Protein AF-A0A1Z2SK55-F1 (afdb_monomer)

Sequence (100 aa):
MHPTVIFIRKILKNKGLSYAQLATLSGIDESKIKRVLSGRQSMTLEMRDQIMVVLGVAEMTQADHLNNAEYLTLWHQMPPNLKQVVLSLMTTIKFETQRS

Radius of gyration: 18.13 Å; Cα contacts (8 Å, |Δi|>4): 43; chains: 1; bounding box: 30×41×42 Å

Organism: Vibrio gazogenes (NCBI:txid687)

Mean predicted aligned error: 11.42 Å

Structure (mmCIF, N/CA/C/O backbone):
data_AF-A0A1Z2SK55-F1
#
_entry.id   AF-A0A1Z2SK55-F1
#
loop_
_atom_site.group_PDB
_atom_site.id
_atom_site.type_symbol
_atom_site.label_atom_id
_atom_site.label_alt_id
_atom_site.label_comp_id
_atom_site.label_asym_id
_atom_site.label_entity_id
_atom_site.label_seq_id
_atom_site.pdbx_PDB_ins_code
_atom_site.Cartn_x
_atom_site.Cartn_y
_atom_site.Cartn_z
_atom_site.occupancy
_atom_site.B_iso_or_equiv
_atom_site.auth_seq_id
_atom_site.auth_comp_id
_atom_site.auth_asym_id
_atom_site.auth_atom_id
_atom_site.pdbx_PDB_model_num
ATOM 1 N N . MET A 1 1 ? 12.905 -7.753 3.590 1.00 63.69 1 MET A N 1
ATOM 2 C CA . MET A 1 1 ? 11.449 -7.608 3.820 1.00 63.69 1 MET A CA 1
ATOM 3 C C . MET A 1 1 ? 10.797 -7.293 2.479 1.00 63.69 1 MET A C 1
ATOM 5 O O . MET A 1 1 ? 11.317 -6.430 1.788 1.00 63.69 1 MET A O 1
ATOM 9 N N . HIS A 1 2 ? 9.751 -8.017 2.070 1.00 76.44 2 HIS A N 1
ATOM 10 C CA . HIS A 1 2 ? 9.208 -7.909 0.707 1.00 76.44 2 HIS A CA 1
ATOM 11 C C . HIS A 1 2 ? 8.575 -6.520 0.446 1.00 76.44 2 HIS A C 1
ATOM 13 O O . HIS A 1 2 ? 7.872 -6.025 1.335 1.00 76.44 2 HIS A O 1
ATOM 19 N N . PRO A 1 3 ? 8.763 -5.903 -0.741 1.00 79.56 3 PRO A N 1
ATOM 20 C CA . PRO A 1 3 ? 8.254 -4.562 -1.064 1.00 79.56 3 PRO A CA 1
ATOM 21 C C . PRO A 1 3 ? 6.756 -4.373 -0.793 1.00 79.56 3 PRO A C 1
ATOM 23 O O . PRO A 1 3 ? 6.346 -3.378 -0.201 1.00 79.56 3 PRO A O 1
ATOM 26 N N . THR A 1 4 ? 5.938 -5.376 -1.118 1.00 84.12 4 THR A N 1
ATOM 27 C CA . THR A 1 4 ? 4.489 -5.377 -0.846 1.00 84.12 4 THR A CA 1
ATOM 28 C C . THR A 1 4 ? 4.159 -5.177 0.632 1.00 84.12 4 THR A C 1
ATOM 30 O O . THR A 1 4 ? 3.215 -4.474 0.972 1.00 84.12 4 THR A O 1
ATOM 33 N N . VAL A 1 5 ? 4.952 -5.755 1.536 1.00 87.19 5 VAL A N 1
ATOM 34 C CA . VAL A 1 5 ? 4.717 -5.624 2.977 1.00 87.19 5 VAL A CA 1
ATOM 35 C C . VAL A 1 5 ? 5.020 -4.198 3.441 1.00 87.19 5 VAL A C 1
ATOM 37 O O . VAL A 1 5 ? 4.298 -3.648 4.270 1.00 87.19 5 VAL A O 1
ATOM 40 N N . ILE A 1 6 ? 6.068 -3.579 2.888 1.00 87.19 6 ILE A N 1
ATOM 41 C CA . ILE A 1 6 ? 6.417 -2.176 3.159 1.00 87.19 6 ILE A CA 1
ATOM 42 C C . ILE A 1 6 ? 5.282 -1.264 2.683 1.00 87.19 6 ILE A C 1
ATOM 44 O O . ILE A 1 6 ? 4.846 -0.380 3.420 1.00 87.19 6 ILE A O 1
ATOM 48 N N . PHE A 1 7 ? 4.765 -1.527 1.485 1.00 85.38 7 PHE A N 1
ATOM 49 C CA . PHE A 1 7 ? 3.644 -0.799 0.904 1.00 85.38 7 PHE A CA 1
ATOM 50 C C . PHE A 1 7 ? 2.370 -0.905 1.753 1.00 85.38 7 PHE A C 1
ATOM 52 O O . PHE A 1 7 ? 1.799 0.120 2.123 1.00 85.38 7 PHE A O 1
ATOM 59 N N . ILE A 1 8 ? 1.978 -2.118 2.162 1.00 88.81 8 ILE A N 1
ATOM 60 C CA . ILE A 1 8 ? 0.813 -2.325 3.036 1.00 88.81 8 ILE A CA 1
ATOM 61 C C . ILE A 1 8 ? 0.976 -1.547 4.348 1.00 88.81 8 ILE A C 1
ATOM 63 O O . ILE A 1 8 ? 0.058 -0.839 4.760 1.00 88.81 8 ILE A O 1
ATOM 67 N N . ARG A 1 9 ? 2.156 -1.592 4.988 1.00 89.62 9 ARG A N 1
ATOM 68 C CA . ARG A 1 9 ? 2.411 -0.797 6.205 1.00 89.62 9 ARG A CA 1
ATOM 69 C C . ARG A 1 9 ? 2.267 0.706 5.960 1.00 89.62 9 ARG A C 1
ATOM 71 O O . ARG A 1 9 ? 1.733 1.407 6.817 1.00 89.62 9 ARG A O 1
ATOM 78 N N . LYS A 1 10 ? 2.741 1.206 4.814 1.00 88.44 10 LYS A N 1
ATOM 79 C CA . LYS A 1 10 ? 2.617 2.621 4.439 1.00 88.44 10 LYS A CA 1
ATOM 80 C C . LYS A 1 10 ? 1.148 3.018 4.288 1.00 88.44 10 LYS A C 1
ATOM 82 O O . LYS A 1 10 ? 0.754 4.041 4.838 1.00 88.44 10 LYS A O 1
ATOM 87 N N . ILE A 1 11 ? 0.333 2.195 3.627 1.00 88.19 11 ILE A N 1
ATOM 88 C CA . ILE A 1 11 ? -1.110 2.448 3.494 1.00 88.19 11 ILE A CA 1
ATOM 89 C C . ILE A 1 11 ? -1.789 2.464 4.858 1.00 88.19 11 ILE A C 1
ATOM 91 O O . ILE A 1 11 ? -2.536 3.395 5.141 1.00 88.19 11 ILE A O 1
ATOM 95 N N . LEU A 1 12 ? -1.520 1.470 5.708 1.00 90.25 12 LEU A N 1
ATOM 96 C CA . LEU A 1 12 ? -2.114 1.408 7.044 1.00 90.25 12 LEU A CA 1
ATOM 97 C C . LEU A 1 12 ? -1.790 2.663 7.853 1.00 90.25 12 LEU A C 1
ATOM 99 O O . LEU A 1 12 ? -2.688 3.260 8.439 1.00 90.25 12 LEU A O 1
ATOM 103 N N . LYS A 1 13 ? -0.530 3.113 7.809 1.00 89.81 13 LYS A N 1
ATOM 104 C CA . LYS A 1 13 ? -0.108 4.358 8.456 1.00 89.81 13 LYS A CA 1
ATOM 105 C C . LYS A 1 13 ? -0.836 5.575 7.881 1.00 89.81 13 LYS A C 1
ATOM 107 O O . LYS A 1 13 ? -1.323 6.395 8.649 1.00 89.81 13 LYS A O 1
ATOM 112 N N . ASN A 1 14 ? -0.940 5.679 6.557 1.00 84.94 14 ASN A N 1
ATOM 113 C CA . ASN A 1 14 ? -1.603 6.802 5.891 1.00 84.94 14 ASN A CA 1
ATOM 114 C C . ASN A 1 14 ? -3.113 6.847 6.171 1.00 84.94 14 ASN A C 1
ATOM 116 O O . ASN A 1 14 ? -3.675 7.929 6.291 1.00 84.94 14 ASN A O 1
ATOM 120 N N . LYS A 1 15 ? -3.762 5.683 6.288 1.00 84.56 15 LYS A N 1
ATOM 121 C CA . LYS A 1 15 ? -5.193 5.556 6.602 1.00 84.56 15 LYS A CA 1
ATOM 122 C C . LYS A 1 15 ? -5.493 5.557 8.107 1.00 84.56 15 LYS A C 1
ATOM 124 O O . LYS A 1 15 ? -6.657 5.477 8.479 1.00 84.56 15 LYS A O 1
ATOM 129 N N . GLY A 1 16 ? -4.473 5.599 8.970 1.00 88.88 16 GLY A N 1
ATOM 130 C CA . GLY A 1 16 ? -4.647 5.489 10.422 1.00 88.88 16 GLY A CA 1
ATOM 131 C C . GLY A 1 16 ? -5.249 4.152 10.877 1.00 88.88 16 GLY A C 1
ATOM 132 O O . GLY A 1 16 ? -5.875 4.092 11.930 1.00 88.88 16 GLY A O 1
ATOM 133 N N . LEU A 1 17 ? -5.088 3.086 10.086 1.00 89.31 17 LEU A N 1
ATOM 134 C CA . LEU A 1 17 ? -5.677 1.776 10.359 1.00 89.31 17 LEU A CA 1
ATOM 135 C C . LEU A 1 17 ? -4.769 0.934 11.258 1.00 89.31 17 LEU A C 1
ATOM 137 O O . LEU A 1 17 ? -3.586 0.728 10.974 1.00 89.31 17 LEU A O 1
ATOM 141 N N . SER A 1 18 ? -5.352 0.388 12.320 1.00 93.38 18 SER A N 1
ATOM 142 C CA . SER A 1 18 ? -4.697 -0.588 13.192 1.00 93.38 18 SER A CA 1
ATOM 143 C C . SER A 1 18 ? -4.702 -1.998 12.587 1.00 93.38 18 SER A C 1
ATOM 145 O O . SER A 1 18 ? -5.525 -2.335 11.734 1.00 93.38 18 SER A O 1
ATOM 147 N N . TYR A 1 19 ? -3.808 -2.869 13.072 1.00 93.81 19 TYR A N 1
ATOM 148 C CA . TYR A 1 19 ? -3.810 -4.282 12.674 1.00 93.81 19 TYR A CA 1
ATOM 149 C C . TYR A 1 19 ? -5.084 -5.018 13.100 1.00 93.81 19 TYR A C 1
ATOM 151 O O . TYR A 1 19 ? -5.517 -5.908 12.376 1.00 93.81 19 TYR A O 1
ATOM 159 N N . ALA A 1 20 ? -5.700 -4.628 14.220 1.00 93.69 20 ALA A N 1
ATOM 160 C CA . ALA A 1 20 ? -6.979 -5.177 14.666 1.00 93.69 20 ALA A CA 1
ATOM 161 C C . ALA A 1 20 ? -8.108 -4.837 13.682 1.00 93.69 20 ALA A C 1
ATOM 163 O O . ALA A 1 20 ? -8.858 -5.714 13.274 1.00 93.69 20 ALA A O 1
ATOM 164 N N . GLN A 1 21 ? -8.178 -3.586 13.217 1.00 92.31 21 GLN A N 1
ATOM 165 C CA . GLN A 1 21 ? -9.158 -3.191 12.199 1.00 92.31 21 GLN A CA 1
ATOM 166 C C . GLN A 1 21 ? -8.920 -3.914 10.871 1.00 92.31 21 GLN A C 1
ATOM 168 O O . GLN A 1 21 ? -9.873 -4.377 10.250 1.00 92.31 21 GLN A O 1
ATOM 173 N N . LEU A 1 22 ? -7.658 -4.061 10.450 1.00 92.62 22 LEU A N 1
ATOM 174 C CA . LEU A 1 22 ? -7.340 -4.833 9.250 1.00 92.62 22 LEU A CA 1
ATOM 175 C C . LEU A 1 22 ? -7.765 -6.300 9.396 1.00 92.62 22 LEU A C 1
ATOM 177 O O . LEU A 1 22 ? -8.287 -6.869 8.441 1.00 92.62 22 LEU A O 1
ATOM 181 N N . ALA A 1 23 ? -7.574 -6.898 10.574 1.00 94.75 23 ALA A N 1
ATOM 182 C CA . ALA A 1 23 ? -7.998 -8.266 10.864 1.00 94.75 23 ALA A CA 1
ATOM 183 C C . ALA A 1 23 ? -9.510 -8.432 10.699 1.00 94.75 23 ALA A C 1
ATOM 185 O O . ALA A 1 23 ? -9.956 -9.304 9.957 1.00 94.75 23 ALA A O 1
ATOM 186 N N . THR A 1 24 ? -10.289 -7.535 11.306 1.00 93.19 24 THR A N 1
ATOM 187 C CA . THR A 1 24 ? -11.752 -7.545 11.205 1.00 93.19 24 THR A CA 1
ATOM 188 C C . THR A 1 24 ? -12.230 -7.407 9.765 1.00 93.19 24 THR A C 1
ATOM 190 O O . THR A 1 24 ? -13.131 -8.125 9.347 1.00 93.19 24 THR A O 1
ATOM 193 N N . LEU A 1 25 ? -11.627 -6.501 8.994 1.00 90.75 25 LEU A N 1
ATOM 194 C CA . LEU A 1 25 ? -12.068 -6.228 7.629 1.00 90.75 25 LEU A CA 1
ATOM 195 C C . LEU A 1 25 ? -11.639 -7.313 6.628 1.00 90.75 25 LEU A C 1
ATOM 197 O O . LEU A 1 25 ? -12.359 -7.574 5.672 1.00 90.75 25 LEU A O 1
ATOM 201 N N . SER A 1 26 ? -10.472 -7.932 6.830 1.00 90.69 26 SER A N 1
ATOM 202 C CA . SER A 1 26 ? -9.930 -8.971 5.935 1.00 90.69 26 SER A CA 1
ATOM 203 C C . SER A 1 26 ? -10.307 -10.395 6.311 1.00 90.69 26 SER A C 1
ATOM 205 O O . SER A 1 26 ? -10.078 -11.303 5.518 1.00 90.69 26 SER A O 1
ATOM 207 N N . GLY A 1 27 ? -10.858 -10.609 7.508 1.00 92.00 27 GLY A N 1
ATOM 208 C CA . GLY A 1 27 ? -11.124 -11.947 8.036 1.00 92.00 27 GLY A CA 1
ATOM 209 C C . GLY A 1 27 ? -9.854 -12.736 8.381 1.00 92.00 27 GLY A C 1
ATOM 210 O O . GLY A 1 27 ? -9.931 -13.931 8.653 1.00 92.00 27 GLY A O 1
ATOM 211 N N . ILE A 1 28 ? -8.680 -12.095 8.372 1.00 93.56 28 ILE A N 1
ATOM 212 C CA . ILE A 1 28 ? -7.400 -12.718 8.719 1.00 93.56 28 ILE A CA 1
ATOM 213 C C . ILE A 1 28 ? -7.090 -12.438 10.188 1.00 93.56 28 ILE A C 1
ATOM 215 O O . ILE A 1 28 ? -7.133 -11.292 10.624 1.00 93.56 28 ILE A O 1
ATOM 219 N N . ASP A 1 29 ? -6.660 -13.456 10.934 1.00 95.12 29 ASP A N 1
ATOM 220 C CA . ASP A 1 29 ? -6.243 -13.289 12.328 1.00 95.12 29 ASP A CA 1
ATOM 221 C C . ASP A 1 29 ? -5.206 -12.175 12.525 1.00 95.12 29 ASP A C 1
ATOM 223 O O . ASP A 1 29 ? -4.149 -12.148 11.881 1.00 95.12 29 ASP A O 1
ATOM 227 N N . GLU A 1 30 ? -5.432 -11.323 13.527 1.00 95.38 30 GLU A N 1
ATOM 228 C CA . GLU A 1 30 ? -4.526 -10.223 13.870 1.00 95.38 30 GLU A CA 1
ATOM 229 C C . GLU A 1 30 ? -3.097 -10.722 14.159 1.00 95.38 30 GLU A C 1
ATOM 231 O O . GLU A 1 30 ? -2.107 -10.130 13.722 1.00 95.38 30 GLU A O 1
ATOM 236 N N . SER A 1 31 ? -2.968 -11.861 14.847 1.00 95.50 31 SER A N 1
ATOM 237 C CA . SER A 1 31 ? -1.675 -12.506 15.116 1.00 95.50 31 SER A CA 1
ATOM 238 C C . SER A 1 31 ? -0.939 -12.910 13.833 1.00 95.50 31 SER A C 1
ATOM 240 O O . SER A 1 31 ? 0.289 -12.792 13.758 1.00 95.50 31 SER A O 1
ATOM 242 N N . LYS A 1 32 ? -1.676 -13.371 12.815 1.00 94.44 32 LYS A N 1
ATOM 243 C CA . LYS A 1 32 ? -1.130 -13.754 11.506 1.00 94.44 32 LYS A CA 1
ATOM 244 C C . LYS A 1 32 ? -0.721 -12.514 10.714 1.00 94.44 32 LYS A C 1
ATOM 246 O O . LYS A 1 32 ? 0.399 -12.470 10.205 1.00 94.44 32 LYS A O 1
ATOM 251 N N . ILE A 1 33 ? -1.553 -11.470 10.714 1.00 94.62 33 ILE A N 1
ATOM 252 C CA . ILE A 1 33 ? -1.220 -10.155 10.146 1.00 94.62 33 ILE A CA 1
ATOM 253 C C . ILE A 1 33 ? 0.064 -9.609 10.771 1.00 94.62 33 ILE A C 1
ATOM 255 O O . ILE A 1 33 ? 0.982 -9.247 10.042 1.00 94.62 33 ILE A O 1
ATOM 259 N N . LYS A 1 34 ? 0.193 -9.605 12.103 1.00 94.81 34 LYS A N 1
ATOM 260 C CA . LYS A 1 34 ? 1.401 -9.115 12.789 1.00 94.81 34 LYS A CA 1
ATOM 261 C C . LYS A 1 34 ? 2.650 -9.884 12.370 1.00 94.81 34 LYS A C 1
ATOM 263 O O . LYS A 1 34 ? 3.679 -9.266 12.098 1.00 94.81 34 LYS A O 1
ATOM 268 N N . ARG A 1 35 ? 2.592 -11.217 12.293 1.00 95.06 35 ARG A N 1
ATOM 269 C CA . ARG A 1 35 ? 3.740 -12.048 11.880 1.00 95.06 35 ARG A CA 1
ATOM 270 C C . ARG A 1 35 ? 4.147 -11.795 10.433 1.00 95.06 35 ARG A C 1
ATOM 272 O O . ARG A 1 35 ? 5.330 -11.598 10.164 1.00 95.06 35 ARG A O 1
ATOM 279 N N . VAL A 1 36 ? 3.177 -11.734 9.527 1.00 94.00 36 VAL A N 1
ATOM 280 C CA . VAL A 1 36 ? 3.434 -11.481 8.107 1.00 94.00 36 VAL A CA 1
ATOM 281 C C . VAL A 1 36 ? 3.929 -10.056 7.888 1.00 94.00 36 VAL A C 1
ATOM 283 O O . VAL A 1 36 ? 4.977 -9.839 7.279 1.00 94.00 36 VAL A O 1
ATOM 286 N N . LEU A 1 37 ? 3.234 -9.068 8.455 1.00 91.38 37 LEU A N 1
ATOM 287 C CA . LEU A 1 37 ? 3.601 -7.672 8.291 1.00 91.38 37 LEU A CA 1
ATOM 288 C C . LEU A 1 37 ? 4.911 -7.326 8.984 1.00 91.38 37 LEU A C 1
ATOM 290 O O . LEU A 1 37 ? 5.591 -6.450 8.475 1.00 91.38 37 LEU A O 1
ATOM 294 N N . SER A 1 38 ? 5.324 -8.012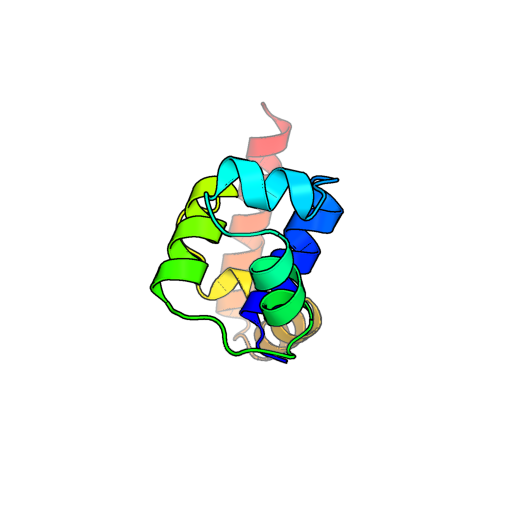 10.056 1.00 91.12 38 SER A N 1
ATOM 295 C CA . SER A 1 38 ? 6.661 -7.862 10.667 1.00 91.12 38 SER A CA 1
ATOM 296 C C . SER A 1 38 ? 7.779 -8.598 9.918 1.00 91.12 38 SER A C 1
ATOM 298 O O . SER A 1 38 ? 8.948 -8.364 10.212 1.00 91.12 38 SER A O 1
ATOM 300 N N . GLY A 1 39 ? 7.447 -9.434 8.928 1.00 88.19 39 GLY A N 1
ATOM 301 C CA . GLY A 1 39 ? 8.412 -10.223 8.158 1.00 88.19 39 GLY A CA 1
ATOM 302 C C . GLY A 1 39 ? 8.867 -11.515 8.843 1.00 88.19 39 GLY A C 1
ATOM 303 O O . GLY A 1 39 ? 9.785 -12.160 8.350 1.00 88.19 39 GLY A O 1
ATOM 304 N N . ARG A 1 4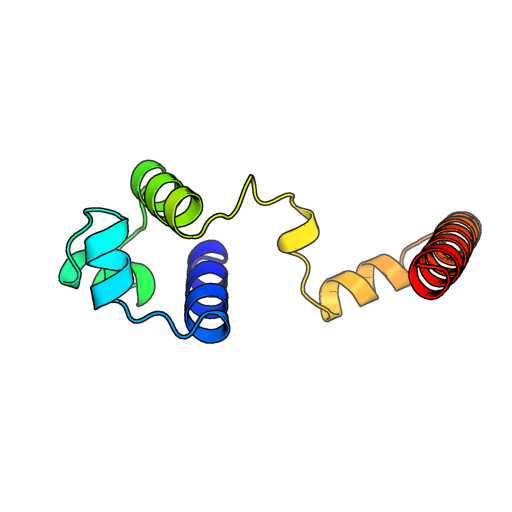0 ? 8.231 -11.906 9.955 1.00 90.25 40 ARG A N 1
ATOM 305 C CA . ARG A 1 40 ? 8.483 -13.182 10.651 1.00 90.25 40 ARG A CA 1
ATOM 306 C C . ARG A 1 40 ? 7.840 -14.379 9.946 1.00 90.25 40 ARG A C 1
ATOM 308 O O . ARG A 1 40 ? 8.139 -15.516 10.285 1.00 90.25 40 ARG A O 1
ATOM 315 N N . GLN A 1 41 ? 6.933 -14.124 9.007 1.00 92.56 41 GLN A N 1
ATOM 316 C CA . GLN A 1 41 ? 6.248 -15.136 8.213 1.00 92.56 41 GLN A CA 1
ATOM 317 C C . GLN A 1 41 ? 6.069 -14.640 6.774 1.00 92.56 41 GLN A C 1
ATOM 319 O O . GLN A 1 41 ? 5.818 -13.454 6.551 1.00 92.56 41 GLN A O 1
ATOM 324 N N . SER A 1 42 ? 6.178 -15.547 5.804 1.00 89.56 42 SER A N 1
ATOM 325 C CA . SER A 1 42 ? 5.922 -15.239 4.395 1.00 89.56 42 SER A CA 1
ATOM 326 C C . SER A 1 42 ? 4.441 -14.946 4.145 1.00 89.56 42 SER A C 1
ATOM 328 O O . SER A 1 42 ? 3.559 -15.600 4.703 1.00 89.56 42 SER A O 1
ATOM 330 N N . MET A 1 43 ? 4.175 -13.959 3.290 1.00 90.56 43 MET A N 1
ATOM 331 C CA . MET A 1 43 ? 2.832 -13.623 2.817 1.00 90.56 43 MET A CA 1
ATOM 332 C C . MET A 1 43 ? 2.451 -14.548 1.660 1.00 90.56 43 MET A C 1
ATOM 334 O O . MET A 1 43 ? 3.243 -14.711 0.733 1.00 90.56 43 MET A O 1
ATOM 338 N N . THR A 1 44 ? 1.253 -15.129 1.694 1.00 91.12 44 THR A N 1
ATOM 339 C CA . THR A 1 44 ? 0.701 -15.857 0.541 1.00 91.12 44 THR A CA 1
ATOM 340 C C . THR A 1 44 ? 0.033 -14.883 -0.430 1.00 91.12 44 THR A C 1
ATOM 342 O O . THR A 1 44 ? -0.363 -13.783 -0.038 1.00 91.12 44 THR A O 1
ATOM 345 N N . LEU A 1 45 ? -0.104 -15.287 -1.696 1.00 87.38 45 LEU A N 1
ATOM 346 C CA . LEU A 1 45 ? -0.779 -14.477 -2.717 1.00 87.38 45 LEU A CA 1
ATOM 347 C C . LEU A 1 45 ? -2.245 -14.211 -2.352 1.00 87.38 45 LEU A C 1
ATOM 349 O O . LEU A 1 45 ? -2.673 -13.067 -2.364 1.00 87.38 45 LEU A O 1
ATOM 353 N N . GLU A 1 46 ? -2.965 -15.232 -1.894 1.00 89.94 46 GLU A N 1
ATOM 354 C CA . GLU A 1 46 ? -4.349 -15.095 -1.425 1.00 89.94 46 GLU A CA 1
ATOM 355 C C . GLU A 1 46 ? -4.486 -14.056 -0.300 1.00 89.94 46 GLU A C 1
ATOM 357 O O . GLU A 1 46 ? -5.360 -13.194 -0.324 1.00 89.94 46 GLU A O 1
ATOM 362 N N . MET A 1 47 ? -3.566 -14.089 0.667 1.00 90.69 47 MET A N 1
ATOM 363 C CA . MET A 1 47 ? -3.577 -13.166 1.799 1.00 90.69 47 MET A CA 1
ATOM 364 C C . MET A 1 47 ? -3.246 -11.733 1.362 1.00 90.69 47 MET A C 1
ATOM 366 O O . MET A 1 47 ? -3.795 -10.775 1.905 1.00 90.69 47 MET A O 1
ATOM 370 N N . ARG A 1 48 ? -2.361 -11.573 0.369 1.00 88.75 48 ARG A N 1
ATOM 371 C CA . ARG A 1 48 ? -2.107 -10.279 -0.273 1.00 88.75 48 ARG A CA 1
ATOM 372 C C . ARG A 1 48 ? -3.389 -9.753 -0.909 1.00 88.75 48 ARG A C 1
ATOM 374 O O . ARG A 1 48 ? -3.737 -8.605 -0.659 1.00 88.75 48 ARG A O 1
ATOM 381 N N . ASP A 1 49 ? -4.071 -10.574 -1.696 1.00 88.00 49 ASP A N 1
ATOM 382 C CA . ASP A 1 49 ? -5.244 -10.149 -2.458 1.00 88.00 49 ASP A CA 1
ATOM 383 C C . ASP A 1 49 ? -6.396 -9.757 -1.518 1.00 88.00 49 ASP A C 1
ATOM 385 O O . ASP A 1 49 ? -6.957 -8.673 -1.665 1.00 88.00 49 ASP A O 1
ATOM 389 N N . GLN A 1 50 ? -6.648 -10.536 -0.460 1.00 90.44 50 GLN A N 1
ATOM 390 C CA . GLN A 1 50 ? -7.607 -10.184 0.598 1.00 90.44 50 GLN A CA 1
ATOM 391 C C . GLN A 1 50 ? -7.296 -8.828 1.249 1.00 90.44 50 GLN A C 1
ATOM 393 O O . GLN A 1 50 ? -8.180 -7.983 1.398 1.00 90.44 50 GLN A O 1
ATOM 398 N N . ILE A 1 51 ? -6.032 -8.592 1.618 1.00 90.94 51 ILE A N 1
ATOM 399 C CA . ILE A 1 51 ? -5.612 -7.324 2.229 1.00 90.94 51 ILE A CA 1
ATOM 400 C C . ILE A 1 51 ? -5.779 -6.161 1.243 1.00 90.94 51 ILE A C 1
ATOM 402 O O . ILE A 1 51 ? -6.261 -5.101 1.635 1.00 90.94 51 ILE A O 1
ATOM 406 N N . MET A 1 52 ? -5.400 -6.332 -0.025 1.00 88.00 52 MET A N 1
ATOM 407 C CA . MET A 1 52 ? -5.486 -5.268 -1.033 1.00 88.00 52 MET A CA 1
ATOM 408 C C . MET A 1 52 ? -6.931 -4.877 -1.341 1.00 88.00 52 MET A C 1
ATOM 410 O O . MET A 1 52 ? -7.236 -3.684 -1.385 1.00 88.00 52 MET A O 1
ATOM 414 N N . VAL A 1 53 ? -7.821 -5.866 -1.473 1.00 87.69 53 VAL A N 1
ATOM 415 C CA . VAL A 1 53 ? -9.261 -5.657 -1.691 1.00 87.69 53 VAL A CA 1
ATOM 416 C C . VAL A 1 53 ? -9.856 -4.822 -0.561 1.00 87.69 53 VAL A C 1
ATOM 418 O O . VAL A 1 53 ? -10.489 -3.798 -0.806 1.00 87.69 53 VAL A O 1
ATOM 421 N N . VAL A 1 54 ? -9.581 -5.199 0.687 1.00 88.94 54 VAL A N 1
ATOM 422 C CA . VAL A 1 54 ? -10.067 -4.478 1.872 1.00 88.94 54 VAL A CA 1
ATOM 423 C C . VAL A 1 54 ? -9.491 -3.075 1.983 1.00 88.94 54 VAL A C 1
ATOM 425 O O . VAL A 1 54 ? -10.166 -2.138 2.408 1.00 88.94 54 VAL A O 1
ATOM 428 N N . LEU A 1 55 ? -8.230 -2.907 1.596 1.00 86.75 55 LEU A N 1
ATOM 429 C CA . LEU A 1 55 ? -7.604 -1.596 1.557 1.00 86.75 55 LEU A CA 1
ATOM 430 C C . LEU A 1 55 ? -8.099 -0.745 0.380 1.00 86.75 55 LEU A C 1
ATOM 432 O O . LEU A 1 55 ? -7.685 0.414 0.294 1.00 86.75 55 LEU A O 1
ATOM 4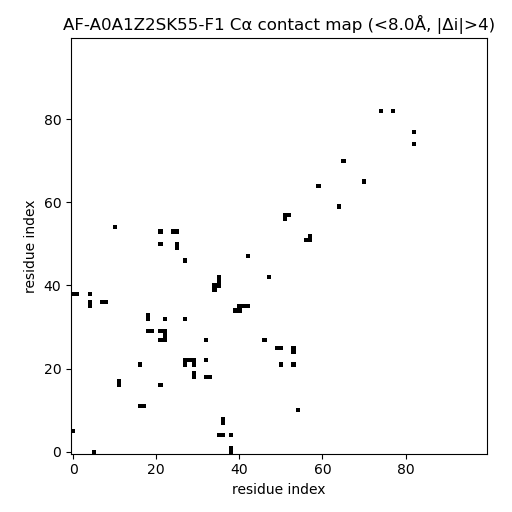36 N N . GLY A 1 56 ? -8.990 -1.255 -0.477 1.00 79.12 56 GLY A N 1
ATOM 437 C CA . GLY A 1 56 ? -9.529 -0.540 -1.633 1.00 79.12 56 GLY A CA 1
ATOM 438 C C . GLY A 1 56 ? -8.449 -0.185 -2.651 1.00 79.12 56 GLY A C 1
ATOM 439 O O . GLY A 1 56 ? -8.548 0.842 -3.316 1.00 79.12 56 GLY A O 1
ATOM 440 N N . VAL A 1 57 ? -7.380 -0.981 -2.714 1.00 73.69 57 VAL A N 1
ATOM 441 C CA . VAL A 1 57 ? -6.303 -0.813 -3.688 1.00 73.69 57 VAL A CA 1
ATOM 442 C C . VAL A 1 57 ? -6.665 -1.671 -4.892 1.00 73.69 57 VAL A C 1
ATOM 444 O O . VAL A 1 57 ? -6.395 -2.871 -4.910 1.00 73.69 57 VAL A O 1
ATOM 447 N N . ALA A 1 58 ? -7.337 -1.063 -5.868 1.00 56.19 58 ALA A N 1
ATOM 448 C CA . ALA A 1 58 ? -7.547 -1.682 -7.170 1.00 56.19 58 ALA A CA 1
ATOM 449 C C . ALA A 1 58 ? -6.187 -1.761 -7.872 1.00 56.19 58 ALA A C 1
ATOM 451 O O . ALA A 1 58 ? -5.553 -0.729 -8.046 1.00 56.19 58 ALA A O 1
ATOM 452 N N . GLU A 1 59 ? -5.740 -2.988 -8.151 1.00 52.16 59 GLU A N 1
ATOM 453 C CA . GLU A 1 59 ? -4.526 -3.372 -8.884 1.00 52.16 59 GLU A CA 1
ATOM 454 C C . GLU A 1 59 ? -3.343 -2.394 -8.799 1.00 52.16 59 GLU A C 1
ATOM 456 O O . GLU A 1 59 ? -3.282 -1.385 -9.496 1.00 52.16 59 GLU A O 1
ATOM 461 N N . MET A 1 60 ? -2.335 -2.753 -7.996 1.00 53.06 60 MET A N 1
ATOM 462 C CA . MET A 1 60 ? -1.035 -2.084 -8.062 1.00 53.06 60 MET A CA 1
ATOM 463 C C . MET A 1 60 ? -0.505 -2.165 -9.495 1.00 53.06 60 MET A C 1
ATOM 465 O O . MET A 1 60 ? -0.115 -3.238 -9.963 1.00 53.06 60 MET A O 1
ATOM 469 N N . THR A 1 61 ? -0.448 -1.028 -10.180 1.00 50.47 61 THR A N 1
ATOM 470 C CA . THR A 1 61 ? 0.332 -0.935 -11.411 1.00 50.47 61 THR A CA 1
ATOM 471 C C . THR A 1 61 ? 1.804 -0.830 -11.021 1.00 50.47 61 THR A C 1
ATOM 473 O O . THR A 1 61 ? 2.143 -0.309 -9.958 1.00 50.47 61 THR A O 1
ATOM 476 N N . GLN A 1 62 ? 2.723 -1.321 -11.857 1.00 52.16 62 GLN A N 1
ATOM 477 C CA . GLN A 1 62 ? 4.163 -1.244 -11.559 1.00 52.16 62 GLN A CA 1
ATOM 478 C C . GLN A 1 62 ? 4.655 0.188 -11.259 1.00 52.16 62 GLN A C 1
ATOM 480 O O . GLN A 1 62 ? 5.666 0.358 -10.582 1.00 52.16 62 GLN A O 1
ATOM 485 N N . ALA A 1 63 ? 3.914 1.210 -11.696 1.00 51.84 63 ALA A N 1
ATOM 486 C CA . ALA A 1 63 ? 4.178 2.614 -11.406 1.00 51.84 63 ALA A CA 1
ATOM 487 C C . ALA A 1 63 ? 4.071 2.975 -9.908 1.00 51.84 63 ALA A C 1
ATOM 489 O O . ALA A 1 63 ? 4.793 3.861 -9.447 1.00 51.84 63 ALA A O 1
ATOM 490 N N .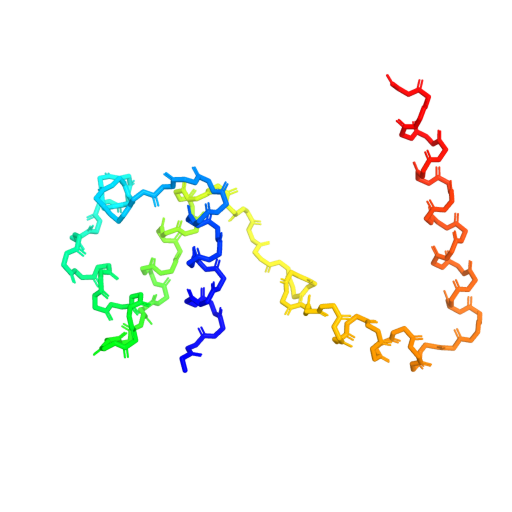 ASP A 1 64 ? 3.250 2.262 -9.128 1.00 53.53 64 ASP A N 1
ATOM 491 C CA . ASP A 1 64 ? 3.088 2.492 -7.681 1.00 53.53 64 ASP A CA 1
ATOM 492 C C . ASP A 1 64 ? 4.278 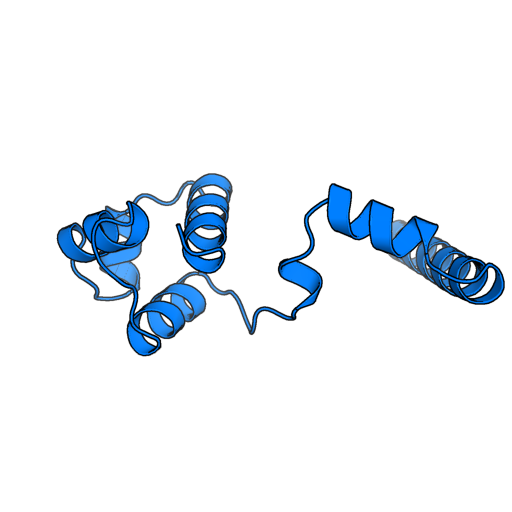1.980 -6.852 1.00 53.53 64 ASP A C 1
ATOM 494 O O . ASP A 1 64 ? 4.411 2.296 -5.664 1.00 53.53 64 ASP A O 1
ATOM 498 N N . HIS A 1 65 ? 5.154 1.178 -7.466 1.00 54.44 65 HIS A N 1
ATOM 499 C CA . HIS A 1 65 ? 6.368 0.663 -6.836 1.00 54.44 65 HIS A CA 1
ATOM 500 C C . HIS A 1 65 ? 7.556 1.617 -6.929 1.00 54.44 65 HIS A C 1
ATOM 502 O O . HIS A 1 65 ? 8.500 1.450 -6.158 1.00 54.44 65 HIS A O 1
ATOM 508 N N . LEU A 1 66 ? 7.505 2.605 -7.825 1.00 57.94 66 LEU A N 1
ATOM 509 C CA . LEU A 1 66 ? 8.601 3.543 -8.011 1.00 57.94 66 LEU A CA 1
ATOM 510 C C . LEU A 1 66 ? 8.678 4.491 -6.811 1.00 57.94 66 LEU A C 1
ATOM 512 O O . LEU A 1 66 ? 7.767 5.270 -6.525 1.00 57.94 66 LEU A O 1
ATOM 516 N N . ASN A 1 67 ? 9.783 4.430 -6.079 1.00 64.94 67 ASN A N 1
ATOM 517 C CA . ASN A 1 67 ? 10.096 5.435 -5.073 1.00 64.94 67 ASN A CA 1
ATOM 518 C C . ASN A 1 67 ? 10.591 6.734 -5.751 1.00 64.94 67 ASN A C 1
ATOM 520 O O . ASN A 1 67 ? 10.988 6.729 -6.915 1.00 64.94 67 ASN A O 1
ATOM 524 N N . ASN A 1 68 ? 10.598 7.864 -5.032 1.00 68.31 68 ASN A N 1
ATOM 525 C CA . ASN A 1 68 ? 11.001 9.161 -5.606 1.00 68.31 68 ASN A CA 1
ATOM 526 C C . ASN A 1 68 ? 12.407 9.146 -6.240 1.00 68.31 68 ASN A C 1
ATOM 528 O O . ASN A 1 68 ? 12.639 9.861 -7.211 1.00 68.31 68 ASN A O 1
ATOM 532 N N . ALA A 1 69 ? 13.340 8.349 -5.714 1.00 68.56 69 ALA A N 1
ATOM 533 C CA . ALA A 1 69 ? 14.675 8.209 -6.286 1.00 68.56 69 ALA A CA 1
ATOM 534 C C . ALA A 1 69 ? 14.644 7.433 -7.611 1.00 68.56 69 ALA A C 1
ATOM 536 O O . ALA A 1 69 ? 15.300 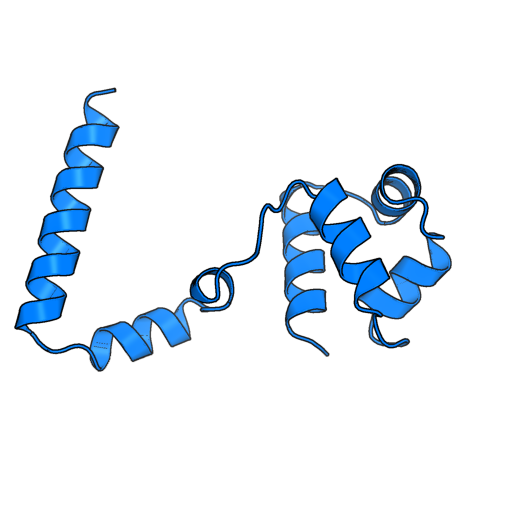7.847 -8.559 1.00 68.56 69 ALA A O 1
ATOM 537 N N . GLU A 1 70 ? 13.833 6.380 -7.720 1.00 69.69 70 GLU A N 1
ATOM 538 C CA . GLU A 1 70 ? 13.656 5.620 -8.967 1.00 69.69 70 GLU A CA 1
ATOM 539 C C . GLU A 1 70 ? 12.944 6.455 -10.041 1.00 69.69 70 GLU A C 1
ATOM 541 O O . GLU A 1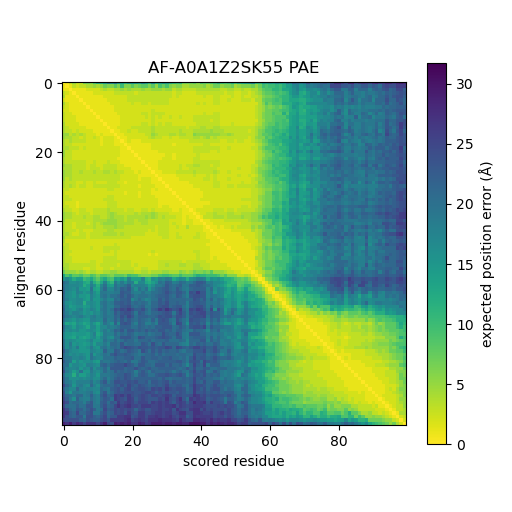 70 ? 13.358 6.443 -11.201 1.00 69.69 70 GLU A O 1
ATOM 546 N N . TYR A 1 71 ? 11.952 7.266 -9.652 1.00 79.12 71 TYR A N 1
ATOM 547 C CA . TYR A 1 71 ? 11.343 8.270 -10.533 1.00 79.12 71 TYR A CA 1
ATOM 548 C C . TYR A 1 71 ? 12.377 9.257 -11.073 1.00 79.12 71 TYR A C 1
ATOM 550 O O . TYR A 1 71 ? 12.396 9.542 -12.270 1.00 79.12 71 TYR A O 1
ATOM 558 N N . LEU A 1 72 ? 13.258 9.764 -10.206 1.00 77.31 72 LEU A N 1
ATOM 559 C CA . LEU A 1 72 ? 14.335 10.655 -10.624 1.00 77.31 72 LEU A CA 1
ATOM 560 C C . LEU A 1 72 ? 15.302 9.935 -11.563 1.00 77.31 72 LEU A C 1
ATOM 562 O O . LEU A 1 72 ? 15.673 10.504 -12.583 1.00 77.31 72 LEU A O 1
ATOM 566 N N . THR A 1 73 ? 15.696 8.695 -11.285 1.00 82.19 73 THR A N 1
ATOM 567 C CA . THR A 1 73 ? 16.591 7.940 -12.173 1.00 82.19 73 THR A CA 1
ATOM 568 C C . THR A 1 73 ? 15.984 7.755 -13.565 1.00 82.19 73 THR A C 1
ATOM 570 O O . THR A 1 73 ? 16.644 8.067 -14.558 1.00 82.19 73 THR A O 1
ATOM 573 N N . LEU A 1 74 ? 14.715 7.345 -13.646 1.00 82.75 74 LEU A N 1
ATOM 574 C CA . LEU A 1 74 ? 13.987 7.223 -14.913 1.00 82.75 74 LEU A CA 1
ATOM 575 C C . LEU A 1 74 ? 13.869 8.570 -15.626 1.00 82.75 74 LEU A C 1
ATOM 577 O O . LEU A 1 74 ? 14.098 8.659 -16.832 1.00 82.75 74 LEU A O 1
ATOM 581 N N . TRP A 1 75 ? 13.589 9.639 -14.877 1.00 86.25 75 TRP A N 1
ATOM 582 C CA . TRP A 1 75 ? 13.572 10.993 -15.414 1.00 86.25 75 TRP A CA 1
ATOM 583 C C . TRP A 1 75 ? 14.908 11.357 -16.054 1.00 86.25 75 TRP A C 1
ATOM 585 O O . TRP A 1 75 ? 14.929 11.819 -17.187 1.00 86.25 75 TRP A O 1
ATOM 595 N N . HIS A 1 76 ? 16.042 11.108 -15.399 1.00 86.44 76 HIS A N 1
ATOM 596 C CA . HIS A 1 76 ? 17.349 11.448 -15.965 1.00 86.44 76 HIS A CA 1
ATOM 597 C C . HIS A 1 76 ? 17.665 10.642 -17.230 1.00 86.44 76 HIS A C 1
ATOM 599 O O . HIS A 1 76 ? 18.166 11.225 -18.191 1.00 86.44 76 HIS A O 1
ATOM 605 N N . GLN A 1 77 ? 17.296 9.360 -17.264 1.00 89.56 77 GLN A N 1
ATOM 606 C CA . GLN A 1 77 ? 17.534 8.460 -18.397 1.00 89.56 77 GLN A CA 1
ATOM 607 C C . GLN A 1 77 ? 16.619 8.716 -19.604 1.00 89.56 77 GLN A C 1
ATOM 609 O O . GLN A 1 77 ? 16.938 8.284 -20.711 1.00 89.56 77 GLN A O 1
ATOM 614 N N . MET A 1 78 ? 15.500 9.428 -19.430 1.00 89.31 78 MET A N 1
ATOM 615 C CA . MET A 1 78 ? 14.580 9.685 -20.538 1.00 89.31 78 MET A CA 1
ATOM 616 C C . MET A 1 78 ? 15.172 10.619 -21.612 1.00 89.31 78 MET A C 1
ATOM 618 O O . MET A 1 78 ? 15.745 11.669 -21.278 1.00 89.31 78 MET A O 1
ATOM 622 N N . PRO A 1 79 ? 14.958 10.298 -22.904 1.00 92.44 79 PRO A N 1
ATOM 623 C CA . PRO A 1 79 ? 15.292 11.167 -24.025 1.00 92.44 79 PRO A CA 1
ATOM 624 C C . PRO A 1 79 ? 14.632 12.558 -23.937 1.00 92.44 79 PRO A C 1
ATOM 626 O O . PRO A 1 79 ? 13.519 12.681 -23.412 1.00 92.44 79 PRO A O 1
ATOM 629 N N . PRO A 1 80 ? 15.263 13.617 -24.482 1.00 89.69 80 PRO A N 1
ATOM 630 C CA . PRO A 1 80 ? 14.741 14.983 -24.396 1.00 89.69 80 PRO A CA 1
ATOM 631 C C . PRO A 1 80 ? 13.344 15.152 -25.002 1.00 89.69 80 PRO A C 1
ATOM 633 O O . PRO A 1 80 ? 12.504 15.836 -24.426 1.00 89.69 80 PRO A O 1
ATOM 636 N N . ASN A 1 81 ? 13.067 14.500 -26.132 1.00 90.31 81 ASN A N 1
ATOM 637 C CA . ASN A 1 81 ? 11.758 14.528 -26.788 1.00 90.31 81 ASN A CA 1
ATOM 638 C C . ASN A 1 81 ? 10.658 13.913 -25.910 1.00 90.31 81 ASN A C 1
ATOM 640 O O . ASN A 1 81 ? 9.573 14.477 -25.805 1.00 90.31 81 ASN A O 1
ATOM 644 N N . LEU A 1 82 ? 10.947 12.802 -25.228 1.00 90.31 82 LEU A N 1
ATOM 645 C CA . LEU A 1 82 ? 9.988 12.161 -24.332 1.00 90.31 82 LEU A CA 1
ATOM 646 C C . LEU A 1 82 ? 9.716 13.022 -23.091 1.00 90.31 82 LEU A C 1
ATOM 648 O O . LEU A 1 82 ? 8.565 13.179 -22.694 1.00 90.31 82 LEU A O 1
ATOM 652 N N . LYS A 1 83 ? 10.751 13.663 -22.532 1.00 90.88 83 LYS A N 1
ATOM 653 C CA . LYS A 1 83 ? 10.594 14.634 -21.435 1.00 90.88 83 LYS A CA 1
ATOM 654 C C . LYS A 1 83 ? 9.668 15.784 -21.817 1.00 90.88 83 LYS A C 1
ATOM 656 O O . LYS A 1 83 ? 8.820 16.156 -21.015 1.00 90.88 83 LYS A O 1
ATOM 661 N N . GLN A 1 84 ? 9.808 16.326 -23.027 1.00 90.31 84 GLN A N 1
ATOM 662 C CA . GLN A 1 84 ? 8.952 17.415 -23.508 1.00 90.31 84 GLN A CA 1
ATOM 663 C C . GLN A 1 84 ? 7.482 16.994 -23.596 1.00 90.31 84 GLN A C 1
ATOM 665 O O . GLN A 1 84 ? 6.611 17.747 -23.171 1.00 90.31 84 GLN A O 1
ATOM 670 N N . VAL A 1 85 ? 7.208 15.776 -24.071 1.00 93.25 85 VAL A N 1
ATOM 671 C CA . VAL A 1 85 ? 5.843 15.223 -24.117 1.00 93.25 85 VAL A CA 1
ATOM 672 C C . VAL A 1 85 ? 5.274 15.020 -22.711 1.00 93.25 85 VAL A C 1
ATOM 674 O O . VAL A 1 85 ? 4.127 15.368 -22.450 1.00 93.25 85 VAL A O 1
ATOM 677 N N . VAL A 1 86 ? 6.067 14.494 -21.775 1.00 90.94 86 VAL A N 1
ATOM 678 C CA . VAL A 1 86 ? 5.613 14.319 -20.386 1.00 90.94 86 VAL A CA 1
ATOM 679 C C . VAL A 1 86 ? 5.333 15.675 -19.731 1.00 90.94 86 VAL A C 1
ATOM 681 O O . VAL A 1 86 ? 4.296 15.836 -19.093 1.00 90.94 86 VAL A O 1
ATOM 684 N N . LEU A 1 87 ? 6.206 16.670 -19.920 1.00 91.19 87 LEU A N 1
ATOM 685 C CA . LEU A 1 87 ? 6.003 18.016 -19.374 1.00 91.19 87 LEU A CA 1
ATOM 686 C C . LEU A 1 87 ? 4.761 18.689 -19.950 1.00 91.19 87 LEU A C 1
ATOM 688 O O . LEU A 1 87 ? 4.016 19.293 -19.182 1.00 91.19 87 LEU A O 1
ATOM 692 N N . SER A 1 88 ? 4.519 18.574 -21.259 1.00 91.50 88 SER A N 1
ATOM 693 C CA . SER A 1 88 ? 3.333 19.165 -21.883 1.00 91.50 88 SER A CA 1
ATOM 694 C C . SER A 1 88 ? 2.042 18.516 -21.381 1.00 91.50 88 SER A C 1
ATOM 696 O O . SER A 1 88 ? 1.078 19.215 -21.085 1.00 91.50 88 SER A O 1
ATOM 698 N N . LEU A 1 89 ? 2.032 17.196 -21.186 1.00 91.12 89 LEU A N 1
ATOM 699 C CA . LEU A 1 89 ? 0.894 16.503 -20.581 1.00 91.12 89 LEU A CA 1
ATOM 700 C C . LEU A 1 89 ? 0.666 16.947 -19.130 1.00 91.12 89 LEU A C 1
ATOM 702 O O . LEU A 1 89 ? -0.465 17.238 -18.744 1.00 91.12 89 LEU A O 1
ATOM 706 N N . MET A 1 90 ? 1.729 17.053 -18.327 1.00 89.56 90 MET A N 1
ATOM 707 C CA . MET A 1 90 ? 1.630 17.501 -16.933 1.00 89.56 90 MET A CA 1
ATOM 708 C C . MET A 1 90 ? 1.098 18.934 -16.816 1.00 89.56 90 MET A C 1
ATOM 710 O O . MET A 1 90 ? 0.296 19.217 -15.922 1.00 89.56 90 MET A O 1
ATOM 714 N N . THR A 1 91 ? 1.520 19.845 -17.699 1.00 89.31 91 THR A N 1
ATOM 715 C CA . THR A 1 91 ? 1.020 21.227 -17.702 1.00 89.31 91 THR A CA 1
ATOM 716 C C . THR A 1 91 ? -0.442 21.298 -18.125 1.00 89.31 91 THR A C 1
ATOM 718 O O . THR A 1 91 ? -1.206 22.020 -17.483 1.00 89.31 91 THR A O 1
ATOM 721 N N . THR A 1 92 ? -0.861 20.518 -19.127 1.00 90.50 92 THR A N 1
ATOM 722 C CA . THR A 1 92 ? -2.270 20.421 -19.536 1.00 90.50 92 THR A CA 1
ATOM 723 C C . THR A 1 92 ? -3.150 19.892 -18.405 1.00 90.50 92 THR A C 1
ATOM 725 O O . THR A 1 92 ? -4.156 20.514 -18.075 1.00 90.50 92 THR A O 1
ATOM 728 N N . ILE A 1 93 ? -2.749 18.802 -17.743 1.00 88.88 93 ILE A N 1
ATOM 729 C CA . ILE A 1 93 ? -3.505 18.228 -16.618 1.00 88.88 93 ILE A CA 1
ATOM 730 C C . ILE A 1 93 ? -3.642 19.244 -15.479 1.00 88.88 93 ILE A C 1
ATOM 732 O O . ILE A 1 93 ? -4.735 19.445 -14.948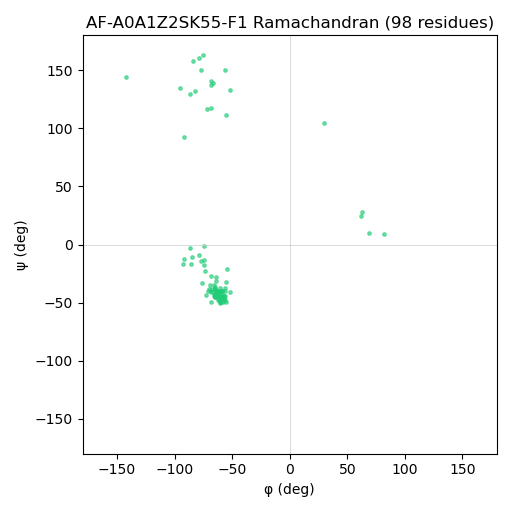 1.00 88.88 93 ILE A O 1
ATOM 736 N N . LYS A 1 94 ? -2.549 19.926 -15.113 1.00 83.44 94 LYS A N 1
ATOM 737 C CA . LYS A 1 94 ? -2.567 20.944 -14.054 1.00 83.44 94 LYS A CA 1
ATOM 738 C C . LYS A 1 94 ? -3.543 22.079 -14.369 1.00 83.44 94 LYS A C 1
ATOM 740 O O . LYS A 1 94 ? -4.233 22.544 -13.468 1.00 83.44 94 LYS A O 1
ATOM 745 N N . PHE A 1 95 ? -3.598 22.508 -15.626 1.00 82.50 95 PHE A N 1
ATOM 746 C CA . PHE A 1 95 ? -4.505 23.563 -16.064 1.00 82.50 95 PHE A CA 1
ATOM 747 C C . PHE A 1 95 ? -5.978 23.140 -15.968 1.00 82.50 95 PHE A C 1
ATOM 749 O O . PHE A 1 95 ? -6.795 23.889 -15.439 1.00 82.50 95 PHE A O 1
ATOM 756 N N . GLU A 1 96 ? -6.305 21.922 -16.400 1.00 79.25 96 GLU A N 1
ATOM 757 C CA . GLU A 1 96 ? -7.663 21.366 -16.299 1.00 79.25 96 GLU A CA 1
ATOM 758 C C . GLU A 1 96 ? -8.106 21.170 -14.839 1.00 79.25 96 GLU A C 1
ATOM 760 O O . GLU A 1 96 ? -9.240 21.476 -14.478 1.00 79.25 96 GLU A O 1
ATOM 765 N N . THR A 1 97 ? -7.192 20.751 -13.960 1.00 71.88 97 THR A N 1
ATOM 766 C CA . THR A 1 97 ? -7.514 20.493 -12.543 1.00 71.88 97 THR A CA 1
ATOM 767 C C . THR A 1 97 ? -7.717 21.784 -11.741 1.00 71.88 97 THR A C 1
ATOM 769 O O . THR A 1 97 ? -8.364 21.764 -10.706 1.00 71.88 97 THR A O 1
ATOM 772 N N . GLN A 1 98 ? -7.169 22.915 -12.200 1.00 65.50 98 GLN A N 1
ATOM 773 C CA . GLN A 1 98 ? -7.376 24.235 -11.585 1.00 65.50 98 GLN A CA 1
ATOM 774 C C . GLN A 1 98 ? -8.650 24.944 -12.074 1.00 65.50 98 GLN A C 1
ATOM 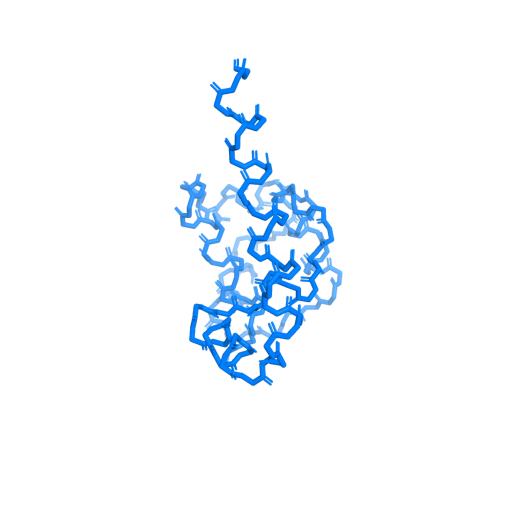776 O O . GLN A 1 98 ? -9.016 25.978 -11.518 1.00 65.50 98 GLN A O 1
ATOM 781 N N . ARG A 1 99 ? -9.295 24.430 -13.130 1.00 55.94 99 ARG A N 1
ATOM 782 C CA . ARG A 1 99 ? -10.550 24.965 -13.683 1.00 55.94 99 ARG A CA 1
ATOM 783 C C . ARG A 1 99 ? -11.811 24.314 -13.108 1.00 55.94 99 ARG A C 1
ATOM 785 O O . ARG A 1 99 ? -12.883 24.883 -13.299 1.00 55.94 99 ARG A O 1
ATOM 792 N N . SER A 1 100 ? -11.687 23.152 -12.463 1.00 48.97 100 SER A N 1
ATOM 793 C CA . SER A 1 100 ? -12.764 22.473 -11.717 1.00 48.97 100 SER A CA 1
ATOM 794 C C . SER A 1 100 ? -12.732 22.856 -10.243 1.00 48.97 100 SER A C 1
ATOM 796 O O . SER A 1 100 ? -13.822 22.891 -9.636 1.00 48.97 100 SER A O 1
#

Secondary structure (DSSP, 8-state):
--HHHHHHHHHHHHHT--HHHHHHHHT--HHHHHHHHTTSSPPPHHHHHHHHHHTT-----GGGG--HHHHHHHHHHS-HHHHHHHHHHHHHHHHHHTT-

InterPro domains:
  IPR001387 Cro/C1-type, helix-turn-helix domain [PS50943] (8-63)
  IPR001387 Cro/C1-type, helix-turn-helix domain [SM00530] (7-62)
  IPR001387 Cro/C1-type, helix-turn-helix domain [cd00093] (8-57)
  IPR010982 Lambda repressor-like, DNA-binding domain superfamily [G3DSA:1.10.260.40] (1-76)
  IPR010982 Lambda repressor-like, DNA-binding domain superfamily [SSF47413] (5-57)

Nearest PDB structures (foldseek):
  3clc-assembly1_D  TM=9.288E-01  e=8.454E-02  unclassified
  3g5g-assembly5_I  TM=9.418E-01  e=9.457E-02  Enterobacter sp. RFL1396
  3g5g-assembly5_J  TM=9.408E-01  e=1.000E-01  Enterobacter sp. RFL1396
  3g5g-assembly1_A  TM=9.409E-01  e=1.058E-01  Enterobacter sp. RFL1396
  4ia8-assembly1_B  TM=9.411E-01  e=1.566E-01  Enterobacter sp. RFL1396

Foldseek 3Di:
DDLLLVVLVVLCVVVVHDLVNLCVQLVNDSVVNCCCSVVVDPDDPVNSVSSCVSSVPDDDDVVNSQDPVNVVVVVVPDDPVVNVVVVVVVVVVVVVVVVD

Solvent-accessible surface area (backbone atoms only — not comparable to full-atom values): 5942 Å² total; per-residue (Å²): 124,62,69,68,47,56,49,53,52,50,51,32,62,75,70,72,52,50,62,63,58,51,15,70,68,48,73,44,57,44,71,57,50,52,34,32,63,70,60,79,37,86,77,50,70,69,60,49,51,42,47,33,57,65,70,67,52,76,72,86,51,79,73,78,70,56,48,75,67,53,50,48,52,53,57,70,72,48,55,73,71,58,50,52,53,53,50,53,51,54,53,51,52,53,54,56,65,73,74,109

pLDDT: mean 83.55, std 12.69, range [48.97, 95.5]